Protein AF-A0A3A8K6I7-F1 (afdb_monomer)

InterPro domains:
  IPR011754 Myxococcus xanthus paralogous protein 2268 [PF09544] (1-124)

Solvent-accessible surface area (backbone atoms only — not comparable to full-atom values): 7023 Å² total; per-residue (Å²): 135,77,80,70,68,59,51,79,44,77,52,71,80,65,52,61,35,92,53,45,43,71,55,78,73,39,37,38,39,40,40,88,48,41,38,35,41,40,35,34,42,34,32,30,67,91,35,76,66,47,36,68,25,42,27,38,36,29,35,37,40,97,86,71,43,85,68,43,80,75,47,76,32,66,46,41,53,90,59,85,50,36,48,48,57,31,70,50,58,39,39,36,64,50,70,60,70,91,84,65,66,84,90,46,34,27,32,45,37,38,28,27,64,84,69,83,46,42,40,32,35,70,70,44,80,122

Secondary structure (DSSP, 8-state):
-PPPSEEEEEPPPPEE-TTEEEEEEEEEEEETTEEEEEEEEEE-TTSPPB-EEEEEEEEEPTTSSEEEEEEEEE-EESSS-B-TT-EEEEEEEEE--TTPPTT-EEEEEEEETTSS-EEEEEEEE-

Sequence (126 aa):
MGPEPVSVDRSPLPVETPGLEVVGSALLYSHIRSRVMAFALRNSPDAAPWVPGVGRLTRLGADGKEDLIIQEIPVRMLEARLPPGASGQVVLEWHMPKDLEPQALYVLEVWNQEGNRSVRWKGLSL

Foldseek 3Di:
DDPDQKDKDWFDDKDWDPQKDWDDTWIWIDGDFKIKIKTKMFGALPDAKFAFAWKWKFWADPVQDTDGTPDIWGWDWPDRIAGHGGMTMIMTMDGHDPDDDQLIWIKIWTGGNVRPTIMIGTGDHD

Organism: NCBI:txid2316728

Radius of gyration: 14.74 Å; Cα contacts (8 Å, |Δi|>4): 308; chains: 1; bounding box: 38×30×41 Å

Mean predicted aligned error: 4.77 Å

pLDDT: mean 91.04, std 9.66, range [40.31, 97.94]

Nearest PDB structures (foldseek):
  1pzd-assembly1_A  TM=5.015E-01  e=1.821E-02  Bos taurus
  7ohi-assembly1_A  TM=3.773E-01  e=9.430E-03  Mus musculus
  5yy5-assembly1_L  TM=3.631E-01  e=7.905E-02  Homo sapiens
  7nit-assembly5_E  TM=4.925E-01  e=6.971E-01  Bifidobacterium bifidum
  6fqa-assembly2_C  TM=3.990E-01  e=4.100E+00  Acinetobacter baumannii

Structure (mmCIF, N/CA/C/O backbone):
data_AF-A0A3A8K6I7-F1
#
_entry.id   AF-A0A3A8K6I7-F1
#
loop_
_atom_site.group_PDB
_atom_site.id
_atom_site.type_symbol
_atom_site.label_atom_id
_atom_site.label_alt_id
_atom_site.label_comp_id
_atom_site.label_asym_id
_atom_site.label_entity_id
_atom_site.label_seq_id
_atom_site.pdbx_PDB_ins_code
_atom_site.Cartn_x
_atom_site.Cartn_y
_atom_site.Cartn_z
_atom_site.occupancy
_atom_site.B_iso_or_equiv
_atom_site.auth_seq_id
_atom_site.auth_comp_id
_atom_site.auth_asym_id
_atom_site.auth_atom_id
_atom_site.pdbx_PDB_model_num
ATOM 1 N N . MET A 1 1 ? -26.073 -8.119 19.241 1.00 40.31 1 MET A N 1
ATOM 2 C CA . MET A 1 1 ? -25.177 -8.747 18.253 1.00 40.31 1 MET A CA 1
ATOM 3 C C . MET A 1 1 ? -23.838 -8.047 18.377 1.00 40.31 1 MET A C 1
ATOM 5 O O . MET A 1 1 ? -23.794 -6.848 18.145 1.00 40.31 1 MET A O 1
ATOM 9 N N . GLY A 1 2 ? -22.817 -8.725 18.908 1.00 49.75 2 GLY A N 1
ATOM 10 C CA . GLY A 1 2 ? -21.457 -8.170 18.936 1.00 49.75 2 GLY A CA 1
ATOM 11 C C . GLY A 1 2 ? -20.875 -8.147 17.518 1.00 49.75 2 GLY A C 1
ATOM 12 O O . GLY A 1 2 ? -21.391 -8.882 16.675 1.00 49.75 2 GLY A O 1
ATOM 13 N N . PRO A 1 3 ? -19.863 -7.310 17.231 1.00 53.97 3 PRO A N 1
ATOM 14 C CA . PRO A 1 3 ? -19.221 -7.315 15.921 1.00 53.97 3 PRO A CA 1
ATOM 15 C C . PRO A 1 3 ? -18.693 -8.719 15.617 1.00 53.97 3 PRO A C 1
ATOM 17 O O . PRO A 1 3 ? -18.215 -9.410 16.523 1.00 53.97 3 PRO A O 1
ATOM 20 N N . GLU A 1 4 ? -18.808 -9.153 14.361 1.00 59.81 4 GLU A N 1
ATOM 21 C CA . GLU A 1 4 ? -18.168 -10.391 13.930 1.00 59.81 4 GLU A CA 1
ATOM 22 C C . GLU A 1 4 ? -16.671 -10.302 14.262 1.00 59.81 4 GLU A C 1
ATOM 24 O O . GLU A 1 4 ? -16.051 -9.257 14.043 1.00 59.81 4 GLU A O 1
ATOM 29 N N . PRO A 1 5 ? -16.073 -11.358 14.839 1.00 69.38 5 PRO A N 1
ATOM 30 C CA . PRO A 1 5 ? -14.675 -11.317 15.258 1.00 69.38 5 PRO A CA 1
ATOM 31 C C . PRO A 1 5 ? -13.730 -11.053 14.077 1.00 69.38 5 PRO A C 1
ATOM 33 O O . PRO A 1 5 ? -12.623 -10.562 14.290 1.00 69.38 5 PRO A O 1
ATOM 36 N N . VAL A 1 6 ? -14.188 -11.345 12.855 1.00 78.44 6 VAL A N 1
ATOM 37 C CA . VAL A 1 6 ? -13.485 -11.196 11.584 1.00 78.44 6 VAL A CA 1
ATOM 38 C C . VAL A 1 6 ? -14.393 -10.489 10.575 1.00 78.44 6 VAL A C 1
ATOM 40 O O . VAL A 1 6 ? -15.550 -10.877 10.450 1.00 78.44 6 VAL A O 1
ATOM 43 N N . SER A 1 7 ? -13.863 -9.534 9.808 1.00 83.19 7 SER A N 1
ATOM 44 C CA . SER A 1 7 ? -14.518 -8.988 8.611 1.00 83.19 7 SER A CA 1
ATOM 45 C C . SER A 1 7 ? -13.557 -8.924 7.420 1.00 83.19 7 SER A C 1
ATOM 47 O O . SER A 1 7 ? -12.337 -8.827 7.590 1.00 83.19 7 SER A O 1
ATOM 49 N N . VAL A 1 8 ? -14.110 -9.006 6.205 1.00 84.25 8 VAL A N 1
ATOM 50 C CA . VAL A 1 8 ? -13.378 -8.832 4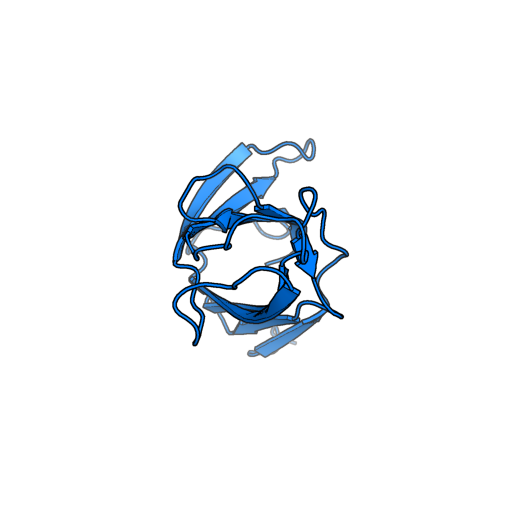.943 1.00 84.25 8 VAL A CA 1
ATOM 51 C C . VAL A 1 8 ? -14.156 -7.882 4.056 1.00 84.25 8 VAL A C 1
ATOM 53 O O . VAL A 1 8 ? -15.262 -8.201 3.627 1.00 84.25 8 VAL A O 1
ATOM 56 N N . ASP A 1 9 ? -13.531 -6.760 3.725 1.00 84.94 9 ASP A N 1
ATOM 57 C CA . ASP A 1 9 ? -14.127 -5.720 2.902 1.00 84.94 9 ASP A CA 1
ATOM 58 C C . ASP A 1 9 ? -13.283 -5.463 1.654 1.00 84.94 9 ASP A C 1
ATOM 60 O O . ASP A 1 9 ? -12.049 -5.542 1.660 1.00 84.94 9 ASP A O 1
ATOM 64 N N . ARG A 1 10 ? -13.961 -5.129 0.552 1.00 79.38 10 ARG A N 1
ATOM 65 C CA . ARG A 1 10 ? -13.283 -4.576 -0.623 1.00 79.38 10 ARG A CA 1
ATOM 66 C C . ARG A 1 10 ? -12.945 -3.125 -0.332 1.00 79.38 10 ARG A C 1
ATOM 68 O O . ARG A 1 10 ? -13.825 -2.343 0.024 1.00 79.38 10 ARG A O 1
ATOM 75 N N . SER A 1 11 ? -11.681 -2.763 -0.501 1.00 80.00 11 SER A N 1
ATOM 76 C CA . SER A 1 11 ? -11.262 -1.376 -0.324 1.00 80.00 11 SER A CA 1
ATOM 77 C C . SER A 1 11 ? -11.834 -0.486 -1.440 1.00 80.00 11 SER A C 1
ATOM 79 O O . SER A 1 11 ? -12.089 -0.977 -2.545 1.00 80.00 11 SER A O 1
ATOM 81 N N . PRO A 1 12 ? -12.018 0.824 -1.184 1.00 83.75 12 PRO A N 1
ATOM 82 C CA . PRO A 1 12 ? -12.346 1.788 -2.231 1.00 83.75 12 PRO A CA 1
ATOM 83 C C . PRO A 1 12 ? -11.287 1.786 -3.343 1.00 83.75 12 PRO A C 1
ATOM 85 O O . PRO A 1 12 ? -10.200 1.225 -3.190 1.00 83.75 12 PRO A O 1
ATOM 88 N N . LEU A 1 13 ? -11.598 2.430 -4.471 1.00 88.62 13 LEU A N 1
ATOM 89 C CA . LEU A 1 13 ? -10.631 2.564 -5.559 1.00 88.62 13 LEU A CA 1
ATOM 90 C C . LEU A 1 13 ? -9.386 3.330 -5.079 1.00 88.62 13 LEU A C 1
ATOM 92 O O . LEU A 1 13 ? -9.528 4.368 -4.421 1.00 88.62 13 LEU A O 1
ATOM 96 N N . PRO A 1 14 ? -8.181 2.828 -5.387 1.00 92.31 14 PRO A N 1
ATOM 97 C CA . PRO A 1 14 ? -6.957 3.539 -5.084 1.00 92.31 14 PRO A CA 1
ATOM 98 C C . PRO A 1 14 ? -6.785 4.759 -5.990 1.00 92.31 14 PRO A C 1
ATOM 100 O O . PRO A 1 14 ? -7.301 4.820 -7.103 1.00 92.31 14 PRO A O 1
ATOM 103 N N . VAL A 1 15 ? -5.997 5.713 -5.511 1.00 93.19 15 VAL A N 1
ATOM 104 C CA . VAL A 1 15 ? -5.367 6.750 -6.324 1.00 93.19 15 VAL A CA 1
ATOM 105 C C . VAL A 1 15 ? -3.906 6.356 -6.491 1.00 93.19 15 VAL A C 1
ATOM 107 O O . VAL A 1 15 ? -3.185 6.231 -5.498 1.00 93.19 15 VAL A O 1
ATOM 110 N N . GLU A 1 16 ? -3.469 6.137 -7.727 1.00 92.50 16 GLU A N 1
ATOM 111 C CA . GLU A 1 16 ? -2.104 5.706 -8.029 1.00 92.50 16 GLU A CA 1
ATOM 112 C C . GLU A 1 16 ? -1.257 6.850 -8.587 1.00 92.50 16 GLU A C 1
ATOM 114 O O . GLU A 1 16 ? -1.725 7.714 -9.332 1.00 92.50 16 GLU A O 1
ATOM 119 N N . THR A 1 17 ? 0.029 6.836 -8.251 1.00 92.06 17 THR A N 1
ATOM 120 C CA . THR A 1 17 ? 1.022 7.641 -8.972 1.00 92.06 17 THR A CA 1
ATOM 121 C C . THR A 1 17 ? 1.285 7.072 -10.375 1.00 92.06 17 THR A C 1
ATOM 123 O O . THR A 1 17 ? 1.175 5.858 -10.577 1.00 92.06 17 THR A O 1
ATOM 126 N N . PRO A 1 18 ? 1.679 7.911 -11.356 1.00 91.81 18 PRO A N 1
ATOM 127 C CA . PRO A 1 18 ? 1.969 7.448 -12.709 1.00 91.81 18 PRO A CA 1
ATOM 128 C C . PRO A 1 18 ? 2.946 6.266 -12.757 1.00 91.81 18 PRO A C 1
ATOM 130 O O . PRO A 1 18 ? 3.978 6.237 -12.081 1.00 91.81 18 PRO A O 1
ATOM 133 N N . GLY A 1 19 ? 2.616 5.284 -13.594 1.00 92.31 19 GLY A N 1
ATOM 134 C CA . GLY A 1 19 ? 3.417 4.078 -13.784 1.00 92.31 19 GLY A CA 1
ATOM 135 C C . GLY A 1 19 ? 3.216 2.998 -12.718 1.00 92.31 19 GLY A C 1
ATOM 136 O O . GLY A 1 19 ? 3.923 1.993 -12.763 1.00 92.31 19 GLY A O 1
ATOM 137 N N . LEU A 1 20 ? 2.302 3.184 -11.763 1.00 95.88 20 LEU A N 1
ATOM 138 C CA . LEU A 1 20 ? 1.811 2.134 -10.871 1.00 95.88 20 LEU A CA 1
ATOM 139 C C . LEU A 1 20 ? 0.330 1.890 -11.101 1.00 95.88 20 LEU A C 1
ATOM 141 O O . LEU A 1 20 ? -0.409 2.802 -11.450 1.00 95.88 20 LEU A O 1
ATOM 145 N N . GLU A 1 21 ? -0.086 0.656 -10.863 1.00 96.25 21 GLU A N 1
ATOM 146 C CA . GLU A 1 21 ? -1.479 0.259 -10.994 1.00 96.25 21 GLU A CA 1
ATOM 147 C C . GLU A 1 21 ? -1.798 -0.868 -10.027 1.00 96.25 21 GLU A C 1
ATOM 149 O O . GLU A 1 21 ? -1.077 -1.869 -9.958 1.00 96.25 21 GLU A O 1
ATOM 154 N N . VAL A 1 22 ? -2.902 -0.731 -9.306 1.00 95.88 22 VAL A N 1
ATOM 155 C CA . VAL A 1 22 ? -3.464 -1.831 -8.532 1.00 95.88 22 VAL A CA 1
ATOM 156 C C . VAL A 1 22 ? -4.273 -2.719 -9.460 1.00 95.88 22 VAL A C 1
ATOM 158 O O . VAL A 1 22 ? -5.270 -2.309 -10.049 1.00 95.88 22 VAL A O 1
ATOM 161 N N . VAL A 1 23 ? -3.855 -3.975 -9.573 1.00 93.56 23 VAL A N 1
ATOM 162 C CA . VAL A 1 23 ? -4.534 -4.947 -10.426 1.00 93.56 23 VAL A CA 1
ATOM 163 C C . VAL A 1 23 ? -5.682 -5.580 -9.643 1.00 93.56 23 VAL A C 1
ATOM 165 O O . VAL A 1 23 ? -5.473 -6.307 -8.672 1.0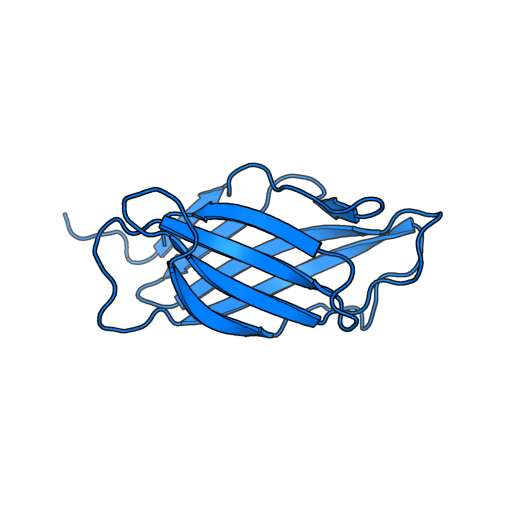0 93.56 23 VAL A O 1
ATOM 168 N N . GLY A 1 24 ? -6.912 -5.331 -10.090 1.00 88.75 24 GLY A N 1
ATOM 169 C CA . GLY A 1 24 ? -8.116 -5.853 -9.444 1.00 88.75 24 GLY A CA 1
ATOM 170 C C . GLY A 1 24 ? -8.509 -5.066 -8.191 1.00 88.75 24 GLY A C 1
ATOM 171 O O . GLY A 1 24 ? -8.362 -3.850 -8.135 1.00 88.75 24 GLY A O 1
ATOM 172 N N . SER A 1 25 ? -9.079 -5.750 -7.196 1.00 87.81 25 SER A N 1
ATOM 173 C CA . SER A 1 25 ? -9.516 -5.122 -5.943 1.00 87.81 25 SER A CA 1
ATOM 174 C C . SER A 1 25 ? -8.523 -5.388 -4.822 1.00 87.81 25 SER A C 1
ATOM 176 O O . SER A 1 25 ? -8.073 -6.519 -4.646 1.00 87.81 25 SER A O 1
ATOM 178 N N . ALA A 1 26 ? -8.250 -4.362 -4.020 1.00 93.25 26 ALA A N 1
ATOM 179 C CA . ALA A 1 26 ? -7.578 -4.543 -2.746 1.00 93.25 26 ALA A CA 1
ATOM 180 C C . ALA A 1 26 ? -8.556 -5.106 -1.703 1.00 93.25 26 ALA A C 1
ATOM 182 O O . ALA A 1 26 ? -9.743 -4.757 -1.683 1.00 93.25 26 ALA A O 1
ATOM 183 N N . LEU A 1 27 ? -8.046 -5.993 -0.856 1.00 94.38 27 LEU A N 1
ATOM 184 C CA . LEU A 1 27 ? -8.786 -6.623 0.227 1.00 94.38 27 LEU A CA 1
ATOM 185 C C . LEU A 1 27 ? -8.289 -6.080 1.559 1.00 94.38 27 LEU A C 1
ATOM 187 O O . LEU A 1 27 ? -7.084 -6.064 1.816 1.00 94.38 27 LEU A O 1
ATOM 191 N N . LEU A 1 28 ? -9.231 -5.682 2.408 1.00 93.88 28 LEU A N 1
ATOM 192 C CA . LEU A 1 28 ? -8.983 -5.309 3.787 1.00 93.88 28 LEU A CA 1
ATOM 193 C C . LEU A 1 28 ? -9.589 -6.376 4.697 1.00 93.88 28 LEU A C 1
ATOM 195 O O . LEU A 1 28 ? -10.800 -6.578 4.718 1.00 93.88 28 LEU A O 1
ATOM 199 N N . TYR A 1 29 ? -8.732 -7.049 5.451 1.00 92.75 29 TYR A N 1
ATOM 200 C CA . TYR A 1 29 ? -9.110 -7.999 6.484 1.00 92.75 29 TYR A CA 1
ATOM 201 C C . TYR A 1 29 ? -8.978 -7.347 7.858 1.00 92.75 29 TYR A C 1
ATOM 203 O O . TYR A 1 29 ? -7.960 -6.717 8.161 1.00 92.75 29 TYR A O 1
ATOM 211 N N . SER A 1 30 ? -9.975 -7.560 8.711 1.00 90.62 30 SER A N 1
ATOM 212 C CA . SER A 1 30 ? -10.016 -7.036 10.072 1.00 90.62 30 SER A CA 1
ATOM 213 C C . SER A 1 30 ? -10.293 -8.159 11.061 1.00 90.62 30 SER A C 1
ATOM 215 O O . SER A 1 30 ? -11.263 -8.890 10.910 1.00 90.62 30 SER A O 1
ATOM 217 N N . HIS A 1 31 ? -9.471 -8.280 12.105 1.00 87.50 31 HIS A N 1
ATOM 218 C CA . HIS A 1 31 ? -9.719 -9.196 13.220 1.00 87.50 31 HIS A CA 1
ATOM 219 C C . HIS A 1 31 ? -9.326 -8.544 14.539 1.00 87.50 31 HIS A C 1
ATOM 221 O O . HIS A 1 31 ? -8.147 -8.278 14.783 1.00 87.50 31 HIS A O 1
ATOM 227 N N . ILE A 1 32 ? -10.310 -8.278 15.403 1.00 86.38 32 ILE A N 1
ATOM 228 C CA . ILE A 1 32 ? -10.126 -7.538 16.661 1.00 86.38 32 ILE A CA 1
ATOM 229 C C . ILE A 1 32 ? -9.428 -6.189 16.371 1.00 86.38 32 ILE A C 1
ATOM 231 O O . ILE A 1 32 ? -10.056 -5.259 15.864 1.00 86.38 32 ILE A O 1
ATOM 235 N N . ARG A 1 33 ? -8.114 -6.088 16.607 1.00 88.31 33 ARG A N 1
ATOM 236 C CA . ARG A 1 33 ? -7.281 -4.904 16.327 1.00 88.31 33 ARG A CA 1
ATOM 237 C C . ARG A 1 33 ? -6.300 -5.097 15.178 1.00 88.31 33 ARG A C 1
ATOM 239 O O . ARG A 1 33 ? -5.701 -4.121 14.743 1.00 88.31 33 ARG A O 1
ATOM 246 N N . SER A 1 34 ? -6.123 -6.316 14.693 1.00 91.44 34 SER A N 1
ATOM 247 C CA . SER A 1 34 ? -5.250 -6.598 13.562 1.00 91.44 34 SER A CA 1
ATOM 248 C C . SER A 1 34 ? -5.966 -6.217 12.274 1.00 91.44 34 SER A C 1
ATOM 250 O O . SER A 1 34 ? -7.157 -6.497 12.096 1.00 91.44 34 SER A O 1
ATOM 252 N N . ARG A 1 35 ? -5.247 -5.544 11.389 1.00 94.31 35 ARG A N 1
ATOM 253 C CA . ARG A 1 35 ? -5.704 -5.186 10.054 1.00 94.31 35 ARG A CA 1
ATOM 254 C C . ARG A 1 35 ? -4.666 -5.672 9.061 1.00 94.31 35 ARG A C 1
ATOM 256 O O . ARG A 1 35 ? -3.466 -5.550 9.309 1.00 94.31 35 ARG A O 1
ATOM 263 N N . VAL A 1 36 ? -5.140 -6.225 7.956 1.00 96.06 36 VAL A N 1
ATOM 264 C CA . VAL A 1 36 ? -4.295 -6.654 6.848 1.00 96.06 36 VAL A CA 1
ATOM 265 C C . VAL A 1 36 ? -4.862 -6.077 5.568 1.00 96.06 36 VAL A C 1
ATOM 267 O O . VAL A 1 36 ? -6.037 -6.270 5.274 1.00 96.06 36 VAL A O 1
ATOM 270 N N . MET A 1 37 ? -4.024 -5.395 4.798 1.00 96.31 37 MET A N 1
ATOM 271 C CA . MET A 1 37 ? -4.354 -4.956 3.451 1.00 96.31 37 MET A CA 1
ATOM 272 C C . MET A 1 37 ? -3.525 -5.741 2.448 1.00 96.31 37 MET A C 1
ATOM 274 O O . MET A 1 37 ? -2.297 -5.744 2.536 1.00 96.31 37 MET A O 1
ATOM 278 N N . ALA A 1 38 ? -4.198 -6.396 1.507 1.00 96.88 38 ALA A N 1
ATOM 279 C CA . ALA A 1 38 ? -3.574 -7.195 0.463 1.00 96.88 38 ALA A CA 1
ATOM 280 C C . ALA A 1 38 ? -4.053 -6.749 -0.922 1.00 96.88 38 ALA A C 1
ATOM 282 O O . ALA A 1 38 ? -5.252 -6.562 -1.140 1.00 96.88 38 ALA A O 1
ATOM 283 N N . PHE A 1 39 ? -3.124 -6.574 -1.859 1.00 97.12 39 PHE A N 1
ATOM 28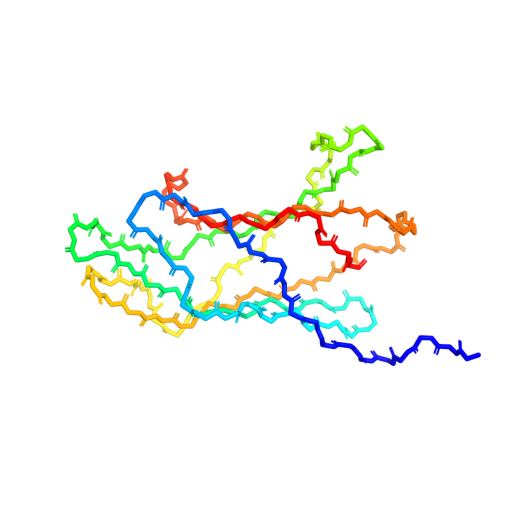4 C CA . PHE A 1 39 ? -3.435 -6.185 -3.234 1.00 97.12 39 PHE A CA 1
ATOM 285 C C . PHE A 1 39 ? -2.328 -6.589 -4.209 1.00 97.12 39 PHE A C 1
ATOM 287 O O . PHE A 1 39 ? -1.163 -6.715 -3.836 1.00 97.12 39 PHE A O 1
ATOM 294 N N . ALA A 1 40 ? -2.688 -6.751 -5.481 1.00 96.94 40 ALA A N 1
ATOM 295 C CA . ALA A 1 40 ? -1.723 -6.928 -6.556 1.00 96.94 40 ALA A CA 1
ATOM 296 C C . ALA A 1 40 ? -1.291 -5.560 -7.095 1.00 96.94 40 ALA A C 1
ATOM 298 O O . ALA A 1 40 ? -2.137 -4.725 -7.407 1.00 96.94 40 ALA A O 1
ATOM 299 N N . LEU A 1 41 ? 0.012 -5.341 -7.242 1.00 97.56 41 LEU A N 1
ATOM 300 C CA . LEU A 1 41 ? 0.579 -4.116 -7.801 1.00 97.56 41 LEU A CA 1
ATOM 301 C C . LEU A 1 41 ? 1.301 -4.438 -9.108 1.00 97.56 41 LEU A C 1
ATOM 303 O O . LEU A 1 41 ? 2.110 -5.364 -9.146 1.00 97.56 41 LEU A O 1
ATOM 307 N N . ARG A 1 42 ? 1.036 -3.667 -10.165 1.00 97.50 42 ARG A N 1
ATOM 308 C CA . ARG A 1 42 ? 1.751 -3.702 -11.444 1.00 97.50 42 ARG A CA 1
ATOM 309 C C . ARG A 1 42 ? 2.632 -2.469 -11.584 1.00 97.50 42 ARG A C 1
ATOM 311 O O . ARG A 1 42 ? 2.176 -1.341 -11.412 1.00 97.50 42 ARG A O 1
ATOM 318 N N . ASN A 1 43 ? 3.894 -2.700 -11.931 1.00 97.88 43 ASN A N 1
ATOM 319 C CA . ASN A 1 43 ? 4.826 -1.653 -12.321 1.00 97.88 43 ASN A CA 1
ATOM 320 C C . ASN A 1 43 ? 4.798 -1.496 -13.846 1.00 97.88 43 ASN A C 1
ATOM 322 O O . ASN A 1 43 ? 4.883 -2.487 -14.570 1.00 97.88 43 ASN A O 1
ATOM 326 N N . SER A 1 44 ? 4.682 -0.266 -14.344 1.00 97.00 44 SER A N 1
ATOM 327 C CA . SER A 1 44 ? 4.669 0.002 -15.785 1.00 97.00 44 SER A CA 1
ATOM 328 C C . SER A 1 44 ? 5.961 -0.486 -16.470 1.00 97.00 44 SER A C 1
ATOM 330 O O . SER A 1 44 ? 7.031 -0.410 -15.858 1.00 97.00 44 SER A O 1
ATOM 332 N N . PRO A 1 45 ? 5.901 -0.967 -17.729 1.00 96.75 45 PRO A N 1
ATOM 333 C CA . PRO A 1 45 ? 7.084 -1.326 -18.520 1.00 96.75 45 PRO A CA 1
ATOM 334 C C . PRO A 1 45 ? 8.088 -0.182 -18.709 1.00 96.75 45 PRO A C 1
ATOM 336 O O . PRO A 1 45 ? 9.283 -0.440 -18.818 1.00 96.75 45 PRO A O 1
ATOM 339 N N . ASP A 1 46 ? 7.611 1.064 -18.704 1.00 95.88 46 ASP A N 1
ATOM 340 C CA . ASP A 1 46 ? 8.436 2.257 -18.941 1.00 95.88 46 ASP A CA 1
ATOM 341 C C . ASP A 1 46 ? 8.929 2.916 -17.639 1.00 95.88 46 ASP A C 1
ATOM 343 O O . ASP A 1 46 ? 9.602 3.947 -17.665 1.00 95.88 46 ASP A O 1
ATOM 347 N N . ALA A 1 47 ? 8.575 2.354 -16.478 1.00 94.56 47 ALA A N 1
ATOM 348 C CA . ALA A 1 47 ? 8.931 2.901 -15.174 1.00 94.56 47 ALA A CA 1
ATOM 349 C C . ALA A 1 47 ? 10.173 2.222 -14.581 1.00 94.56 47 ALA A C 1
ATOM 351 O O . ALA A 1 47 ? 10.459 1.057 -14.844 1.00 94.56 47 ALA A O 1
ATOM 352 N N . ALA A 1 48 ? 10.888 2.932 -13.705 1.00 95.88 48 ALA A N 1
ATOM 353 C CA . ALA A 1 48 ? 11.969 2.345 -12.915 1.00 95.88 48 ALA A CA 1
ATOM 354 C C . ALA A 1 48 ? 11.460 1.191 -12.017 1.00 95.88 48 ALA A C 1
ATOM 356 O O . ALA A 1 48 ? 10.262 1.137 -11.698 1.00 95.88 48 ALA A O 1
ATOM 357 N N . PRO A 1 49 ? 12.342 0.271 -11.571 1.00 97.19 49 PRO A N 1
ATOM 358 C CA . PRO A 1 49 ? 11.965 -0.768 -10.621 1.00 97.19 49 PRO A CA 1
ATOM 359 C C . PRO A 1 49 ? 11.316 -0.180 -9.365 1.00 97.19 49 PRO A C 1
ATOM 361 O O . PRO A 1 49 ? 11.805 0.796 -8.803 1.00 97.19 49 PRO A O 1
ATOM 364 N N . TRP A 1 50 ? 10.224 -0.786 -8.910 1.00 97.81 50 TRP A N 1
ATOM 365 C CA . TRP A 1 50 ? 9.557 -0.382 -7.677 1.00 97.81 50 TRP A CA 1
ATOM 366 C C . TRP A 1 50 ? 10.047 -1.257 -6.524 1.00 97.81 50 TRP A C 1
ATOM 368 O O . TRP A 1 50 ? 9.946 -2.481 -6.589 1.00 97.81 50 TRP A O 1
ATOM 378 N N . VAL A 1 51 ? 10.605 -0.647 -5.480 1.00 97.88 51 VAL A N 1
ATOM 379 C CA . VAL A 1 51 ? 11.127 -1.358 -4.302 1.00 97.88 51 VAL A CA 1
ATOM 380 C C . VAL A 1 51 ? 10.200 -1.089 -3.112 1.00 97.88 51 VAL A C 1
ATOM 382 O O . VAL A 1 51 ? 9.905 0.086 -2.879 1.00 97.88 51 VAL A O 1
ATOM 385 N N . PRO A 1 52 ? 9.745 -2.116 -2.364 1.00 97.62 52 PRO A N 1
ATOM 386 C CA . PRO A 1 52 ? 8.864 -1.931 -1.214 1.00 97.62 52 PRO A CA 1
ATOM 387 C C . PRO A 1 52 ? 9.457 -0.965 -0.188 1.00 97.62 52 PRO A C 1
ATOM 389 O O . PRO A 1 52 ? 10.587 -1.147 0.260 1.00 97.62 52 PRO A O 1
ATOM 392 N N . GLY A 1 53 ? 8.695 0.067 0.171 1.00 97.31 53 GLY A N 1
ATOM 393 C CA . GLY A 1 53 ? 9.035 0.997 1.242 1.00 97.31 53 GLY A CA 1
ATOM 394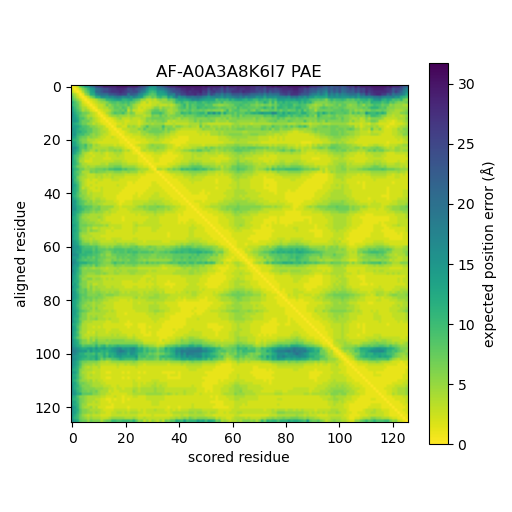 C C . GLY A 1 53 ? 8.142 0.784 2.459 1.00 97.31 53 GLY A C 1
ATOM 395 O O . GLY A 1 53 ? 8.126 -0.286 3.073 1.00 97.31 53 GLY A O 1
ATOM 396 N N . VAL A 1 54 ? 7.377 1.819 2.796 1.00 97.81 54 VAL A N 1
ATOM 397 C CA . VAL A 1 54 ? 6.465 1.838 3.944 1.00 97.81 54 VAL A CA 1
ATOM 398 C C . VAL A 1 54 ? 5.054 2.232 3.516 1.00 97.81 54 VAL A C 1
ATOM 400 O O . VAL A 1 54 ? 4.856 3.046 2.615 1.00 97.81 54 VAL A O 1
ATOM 403 N N . GLY A 1 55 ? 4.060 1.653 4.177 1.00 97.88 55 GLY A N 1
ATOM 404 C CA . GLY A 1 55 ? 2.708 2.181 4.226 1.00 97.88 55 GLY A CA 1
ATOM 405 C C . GLY A 1 55 ? 2.584 3.183 5.360 1.00 97.88 55 GLY A C 1
ATOM 406 O O . GLY A 1 55 ? 3.045 2.921 6.465 1.00 97.88 55 GLY A O 1
ATOM 407 N N . ARG A 1 56 ? 1.937 4.314 5.122 1.00 97.62 56 ARG A N 1
ATOM 408 C CA . ARG A 1 56 ? 1.609 5.294 6.153 1.00 97.62 56 ARG A CA 1
ATOM 409 C C . ARG A 1 56 ? 0.109 5.294 6.375 1.00 97.62 56 ARG A C 1
ATOM 411 O O . ARG A 1 56 ? -0.656 5.480 5.429 1.00 97.62 56 ARG A O 1
ATOM 418 N N . LEU A 1 57 ? -0.296 5.071 7.623 1.00 96.69 57 LEU A N 1
ATOM 419 C CA . LEU A 1 57 ? -1.688 5.174 8.038 1.00 96.69 57 LEU A CA 1
ATOM 420 C C . LEU A 1 57 ? -1.912 6.529 8.704 1.00 96.69 57 LEU A C 1
ATOM 422 O O . LEU A 1 57 ? -1.339 6.808 9.758 1.00 96.69 57 LEU A O 1
ATOM 426 N N . THR A 1 58 ? -2.787 7.333 8.116 1.00 95.31 58 THR A N 1
ATOM 427 C CA . THR A 1 58 ? -3.146 8.660 8.616 1.00 95.31 58 THR A CA 1
ATOM 428 C C . THR A 1 58 ? -4.631 8.695 8.939 1.00 95.31 58 THR A C 1
ATOM 430 O O . THR A 1 58 ? -5.460 8.268 8.136 1.00 95.31 58 THR A O 1
ATOM 433 N N . ARG A 1 59 ? -4.993 9.208 10.112 1.00 93.38 59 ARG A N 1
ATOM 434 C CA . ARG A 1 59 ? -6.383 9.481 10.475 1.00 93.38 59 ARG A CA 1
ATOM 435 C C . ARG A 1 59 ? -6.843 10.776 9.815 1.00 93.38 59 ARG A C 1
ATOM 437 O O . ARG A 1 59 ? -6.110 11.767 9.795 1.00 93.38 59 ARG A O 1
ATOM 444 N N . LEU A 1 60 ? -8.066 10.764 9.299 1.00 91.69 60 LEU A N 1
ATOM 445 C CA . LEU A 1 60 ? -8.748 11.958 8.824 1.00 91.69 60 LEU A CA 1
ATOM 446 C C . LEU A 1 60 ? -9.473 12.649 9.984 1.00 91.69 60 LEU A C 1
ATOM 448 O O . LEU A 1 60 ? -10.152 11.990 10.770 1.00 91.69 60 LEU A O 1
ATOM 452 N N . GLY A 1 61 ? -9.346 13.971 10.066 1.00 87.19 61 GLY A N 1
ATOM 453 C CA . GLY A 1 61 ? -10.149 14.806 10.952 1.00 87.19 61 GLY A CA 1
ATOM 454 C C . GLY A 1 61 ? -11.600 14.917 10.474 1.00 87.19 61 GLY A C 1
ATOM 455 O O . GLY A 1 61 ? -11.952 14.491 9.370 1.00 87.19 61 GLY A O 1
ATOM 456 N N . ALA A 1 62 ? -12.453 15.538 11.291 1.00 83.94 62 ALA A N 1
ATOM 457 C CA . ALA A 1 62 ? -13.876 15.722 10.981 1.00 83.94 62 ALA A CA 1
ATOM 458 C C . ALA A 1 62 ? -14.133 16.554 9.706 1.00 83.94 62 ALA A C 1
ATOM 460 O O . ALA A 1 62 ? -15.189 16.434 9.091 1.00 83.94 62 ALA A O 1
ATOM 461 N N . ASP A 1 63 ? -13.165 17.373 9.281 1.00 85.00 63 ASP A N 1
ATOM 462 C CA . ASP A 1 63 ? -13.205 18.140 8.030 1.00 85.00 63 ASP A CA 1
ATOM 463 C C . ASP A 1 63 ? -12.720 17.336 6.803 1.00 85.00 63 ASP A C 1
ATOM 465 O O . ASP A 1 63 ? -12.637 17.867 5.693 1.00 85.00 63 ASP A O 1
ATOM 469 N N . GLY A 1 64 ? -12.387 16.052 6.986 1.00 82.88 64 GLY A N 1
ATOM 470 C CA . GLY A 1 64 ? -11.913 15.149 5.938 1.00 82.88 64 GLY A CA 1
ATOM 471 C C . GLY A 1 64 ? -10.466 15.391 5.493 1.00 82.88 64 GLY A C 1
ATOM 472 O O . GLY A 1 64 ? -10.035 14.795 4.488 1.00 82.88 64 GLY A O 1
ATOM 473 N N . LYS A 1 65 ? -9.722 16.252 6.201 1.00 88.12 65 LYS A N 1
ATOM 474 C CA . LYS A 1 65 ? -8.284 16.464 6.004 1.00 88.12 65 LYS A CA 1
ATOM 475 C C . LYS A 1 65 ? -7.471 15.495 6.848 1.00 88.12 65 LYS A C 1
ATOM 477 O O . LYS A 1 65 ? -7.955 14.942 7.827 1.00 88.12 65 LYS A O 1
ATOM 482 N N . GLU A 1 66 ? -6.235 15.266 6.429 1.00 89.00 66 GLU A N 1
ATOM 483 C CA . GLU A 1 66 ? -5.276 14.498 7.217 1.00 89.00 66 GLU A CA 1
ATOM 484 C C . GLU A 1 66 ? -4.952 15.249 8.507 1.00 89.00 66 GLU A C 1
ATOM 486 O O . GLU A 1 66 ? -4.584 16.421 8.463 1.00 89.00 66 GLU A O 1
ATOM 491 N N . ASP A 1 67 ? -5.126 14.566 9.635 1.00 88.56 67 ASP A N 1
ATOM 492 C CA . ASP A 1 67 ? -4.973 15.141 10.971 1.00 88.56 67 ASP A CA 1
ATOM 493 C C . ASP A 1 67 ? -3.743 14.555 11.671 1.00 88.56 67 ASP A C 1
ATOM 495 O O . ASP A 1 67 ? -2.812 15.272 12.032 1.00 88.56 67 ASP A O 1
ATOM 499 N N . LEU A 1 68 ? -3.696 13.223 11.792 1.00 89.50 68 LEU A N 1
ATOM 500 C CA . LEU A 1 68 ? -2.681 12.541 12.589 1.00 89.50 68 LEU A CA 1
ATOM 501 C C . LEU A 1 68 ? -2.134 11.300 11.885 1.00 89.50 68 LEU A C 1
ATOM 503 O O . LEU A 1 68 ? -2.889 10.389 11.542 1.00 89.50 68 LEU A O 1
ATOM 507 N N . ILE A 1 69 ? -0.808 11.226 11.737 1.00 93.69 69 ILE A N 1
ATOM 508 C CA . ILE A 1 69 ? -0.127 9.985 11.350 1.00 93.69 69 ILE A CA 1
ATOM 509 C C . ILE A 1 69 ? -0.209 9.021 12.532 1.00 93.69 69 ILE A C 1
ATOM 511 O O . ILE A 1 69 ? 0.313 9.297 13.609 1.00 93.69 69 ILE A O 1
ATOM 515 N N . ILE A 1 70 ? -0.869 7.887 12.320 1.00 93.56 70 ILE A N 1
ATOM 516 C CA . ILE A 1 70 ? -1.067 6.864 13.346 1.00 93.56 70 ILE A CA 1
ATOM 517 C C . ILE A 1 70 ? 0.150 5.951 13.430 1.00 93.56 70 ILE A C 1
ATOM 519 O O . ILE A 1 70 ? 0.577 5.590 14.523 1.00 93.56 70 ILE A O 1
ATOM 523 N N . GLN A 1 71 ? 0.692 5.557 12.277 1.00 94.94 71 GLN A N 1
ATOM 524 C CA . GLN A 1 71 ? 1.791 4.597 12.200 1.00 94.94 71 GLN A CA 1
ATOM 525 C C . GLN A 1 71 ? 2.384 4.514 10.791 1.00 94.94 71 GLN A C 1
ATOM 527 O O . GLN A 1 71 ? 1.717 4.802 9.790 1.00 94.94 71 GLN A O 1
ATOM 532 N N . GLU A 1 72 ? 3.613 4.012 10.733 1.00 96.81 72 GLU A N 1
ATOM 533 C CA . GLU A 1 72 ? 4.238 3.496 9.519 1.00 96.81 72 GLU A CA 1
ATOM 534 C C . GLU A 1 72 ? 4.292 1.965 9.584 1.00 96.81 72 GLU A C 1
ATOM 536 O O . GLU A 1 72 ? 4.537 1.371 10.634 1.00 96.81 72 GLU A O 1
ATOM 541 N N . ILE A 1 73 ? 4.012 1.326 8.456 1.00 97.56 73 ILE A N 1
ATOM 542 C CA . ILE A 1 73 ? 3.761 -0.105 8.327 1.00 97.56 73 ILE A CA 1
ATOM 543 C C . ILE A 1 73 ? 4.734 -0.642 7.278 1.00 97.56 73 ILE A C 1
ATOM 545 O O . ILE A 1 73 ? 4.722 -0.159 6.145 1.00 97.56 73 ILE A O 1
ATOM 549 N N . PRO A 1 74 ? 5.572 -1.639 7.593 1.00 96.44 74 PRO A N 1
ATOM 550 C CA . PRO A 1 74 ? 6.444 -2.244 6.597 1.00 96.44 74 PRO A CA 1
ATOM 551 C C . PRO A 1 74 ? 5.635 -2.843 5.446 1.00 96.44 74 PRO A C 1
ATOM 553 O O . PRO A 1 74 ? 4.701 -3.615 5.675 1.00 96.44 74 PRO A O 1
ATOM 556 N N . VAL A 1 75 ? 6.020 -2.523 4.212 1.00 97.81 75 VAL A N 1
ATOM 557 C CA . VAL A 1 75 ? 5.431 -3.161 3.035 1.00 97.81 75 VAL A CA 1
ATOM 558 C C . VAL A 1 75 ? 6.090 -4.515 2.829 1.00 97.81 75 VAL A C 1
ATOM 560 O O . VAL A 1 75 ? 7.311 -4.607 2.708 1.00 97.81 75 VAL A O 1
ATOM 563 N N . ARG A 1 76 ? 5.286 -5.577 2.781 1.00 97.19 76 ARG A N 1
ATOM 564 C CA . ARG A 1 76 ? 5.773 -6.936 2.546 1.00 97.19 76 ARG A CA 1
ATOM 565 C C . ARG A 1 76 ? 5.405 -7.392 1.146 1.00 97.19 76 ARG A C 1
ATOM 567 O O . ARG A 1 76 ? 4.279 -7.207 0.693 1.00 97.19 76 ARG A O 1
ATOM 574 N N . MET A 1 77 ? 6.372 -8.021 0.496 1.00 96.69 77 MET A N 1
ATOM 575 C CA . MET A 1 77 ? 6.242 -8.680 -0.796 1.00 96.69 77 MET A CA 1
ATOM 576 C C . MET A 1 77 ? 7.086 -9.951 -0.781 1.00 96.69 77 MET A C 1
ATOM 578 O O . MET A 1 77 ? 8.049 -10.043 -0.015 1.00 96.69 77 MET A O 1
ATOM 582 N N . LEU A 1 78 ? 6.730 -10.923 -1.621 1.00 92.75 78 LEU A N 1
ATOM 583 C CA . LEU A 1 78 ? 7.587 -12.086 -1.848 1.00 92.75 78 LEU A CA 1
ATOM 584 C C . LEU A 1 78 ? 8.828 -11.680 -2.652 1.00 92.75 78 LEU A C 1
ATOM 586 O O . LEU A 1 78 ? 9.944 -12.104 -2.358 1.00 92.75 78 LEU A O 1
ATOM 590 N N . GLU A 1 79 ? 8.631 -10.832 -3.658 1.00 93.12 79 GLU A N 1
ATOM 591 C CA . GLU A 1 79 ? 9.690 -10.270 -4.478 1.00 93.12 79 GLU A CA 1
ATOM 592 C C . GLU A 1 79 ? 10.375 -9.102 -3.757 1.00 93.12 79 GLU A C 1
ATOM 594 O O . GLU A 1 79 ? 9.725 -8.225 -3.193 1.00 93.12 79 GLU A O 1
ATOM 599 N N . ALA A 1 80 ? 11.706 -9.026 -3.840 1.00 94.81 80 ALA A N 1
ATOM 600 C CA . ALA A 1 80 ? 12.461 -7.910 -3.260 1.00 94.81 80 ALA A CA 1
ATOM 601 C C . ALA A 1 80 ? 12.189 -6.560 -3.958 1.00 94.81 80 ALA A C 1
ATOM 603 O O . ALA A 1 80 ? 12.467 -5.501 -3.402 1.00 94.81 80 ALA A O 1
ATOM 604 N N . ARG A 1 81 ? 11.704 -6.598 -5.203 1.00 96.94 81 ARG A N 1
ATOM 605 C CA . ARG A 1 81 ? 11.321 -5.444 -6.025 1.00 96.94 81 ARG A CA 1
ATOM 606 C C . ARG A 1 81 ? 10.451 -5.904 -7.189 1.00 96.94 81 ARG A C 1
ATOM 608 O O . ARG A 1 81 ? 10.561 -7.053 -7.609 1.00 96.94 81 ARG A O 1
ATOM 615 N N . LEU A 1 82 ? 9.689 -4.985 -7.770 1.00 97.88 82 LEU A N 1
ATOM 616 C CA . LEU A 1 82 ? 8.977 -5.168 -9.031 1.00 97.88 82 LEU A CA 1
ATOM 617 C C . LEU A 1 82 ? 9.776 -4.554 -10.187 1.00 97.88 82 LEU A C 1
ATOM 619 O O . LEU A 1 82 ? 9.864 -3.324 -10.283 1.00 97.88 82 LEU A O 1
ATOM 623 N N . PRO A 1 83 ? 10.358 -5.369 -11.083 1.00 97.88 83 PRO A N 1
ATOM 624 C CA . PRO A 1 83 ? 10.929 -4.879 -12.333 1.00 97.88 83 PRO A CA 1
ATOM 625 C C . PRO A 1 83 ? 9.895 -4.139 -13.201 1.00 97.88 83 PRO A C 1
ATOM 627 O O . PRO A 1 83 ? 8.690 -4.259 -12.960 1.00 97.88 83 PRO A O 1
ATOM 630 N N . PRO A 1 84 ? 10.340 -3.388 -14.221 1.00 97.88 84 PRO A N 1
ATOM 631 C CA . PRO A 1 84 ? 9.431 -2.794 -15.195 1.00 97.88 84 PRO A CA 1
ATOM 632 C C . PRO A 1 84 ? 8.546 -3.869 -15.847 1.00 97.88 84 PRO A C 1
ATOM 634 O O . PRO A 1 84 ? 9.033 -4.932 -16.234 1.00 97.88 84 PRO A O 1
ATOM 637 N N . GLY A 1 85 ? 7.239 -3.617 -15.922 1.00 97.06 85 GLY A N 1
ATOM 638 C CA . GLY A 1 85 ? 6.239 -4.525 -16.500 1.00 97.06 85 GLY A CA 1
ATOM 639 C C . GLY A 1 85 ? 5.812 -5.694 -15.604 1.00 97.06 85 GLY A C 1
ATOM 640 O O . GLY A 1 85 ? 4.895 -6.431 -15.968 1.00 97.06 85 GLY A O 1
ATOM 641 N N . ALA A 1 86 ? 6.445 -5.881 -14.444 1.00 97.62 86 ALA A N 1
ATOM 642 C CA . ALA A 1 86 ? 6.123 -6.973 -13.533 1.00 97.62 86 ALA A CA 1
ATOM 643 C C . ALA A 1 86 ? 4.923 -6.648 -12.632 1.00 97.62 86 ALA A C 1
ATOM 645 O O . ALA A 1 86 ? 4.586 -5.487 -12.380 1.00 97.62 86 ALA A O 1
ATOM 646 N N . SER A 1 87 ? 4.311 -7.699 -12.089 1.00 97.19 87 SER A N 1
ATOM 647 C CA . SER A 1 87 ? 3.298 -7.601 -11.040 1.00 97.19 87 SER A CA 1
ATOM 648 C C . SER A 1 87 ? 3.672 -8.476 -9.850 1.00 97.19 87 SER A C 1
ATOM 650 O O . SER A 1 87 ? 4.325 -9.501 -10.028 1.00 97.19 87 SER A O 1
ATOM 652 N N . GLY A 1 88 ? 3.238 -8.092 -8.652 1.00 96.62 88 GLY A N 1
ATOM 653 C CA . GLY A 1 88 ? 3.446 -8.880 -7.436 1.00 96.62 88 GLY A CA 1
ATOM 654 C C . GLY A 1 88 ? 2.424 -8.560 -6.355 1.00 96.62 88 GLY A C 1
ATOM 655 O O . GLY A 1 88 ? 1.688 -7.574 -6.446 1.00 96.62 88 GLY A O 1
ATOM 656 N N . GLN A 1 89 ? 2.353 -9.432 -5.351 1.00 97.19 89 GLN A N 1
ATOM 657 C CA . GLN A 1 89 ? 1.431 -9.281 -4.226 1.00 97.19 89 GLN A CA 1
ATOM 658 C C . GLN A 1 89 ? 2.064 -8.428 -3.134 1.00 97.19 89 GLN A C 1
ATOM 660 O O . GLN A 1 89 ? 3.170 -8.712 -2.674 1.00 97.19 89 GLN A O 1
ATOM 665 N N . VAL A 1 90 ? 1.328 -7.411 -2.706 1.00 97.81 90 VAL A N 1
ATOM 666 C CA . VAL A 1 90 ? 1.698 -6.502 -1.629 1.00 97.81 90 VAL A CA 1
ATOM 667 C C . VAL A 1 90 ? 0.810 -6.779 -0.429 1.00 97.81 90 VAL A C 1
ATOM 669 O O . VAL A 1 90 ? -0.413 -6.844 -0.557 1.00 97.81 90 VAL A O 1
ATOM 672 N N . VAL A 1 91 ? 1.428 -6.921 0.742 1.00 97.75 91 VAL A N 1
ATOM 673 C CA . VAL A 1 91 ? 0.735 -7.130 2.012 1.00 97.75 91 VAL A CA 1
ATOM 674 C C . VAL A 1 91 ? 1.243 -6.133 3.044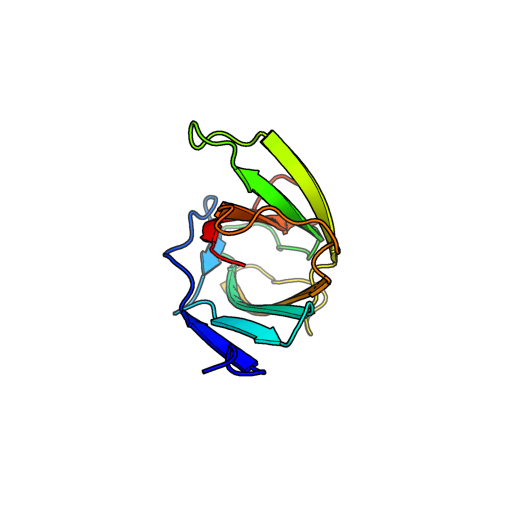 1.00 97.75 91 VAL A C 1
ATOM 676 O O . VAL A 1 91 ? 2.448 -5.986 3.255 1.00 97.75 91 VAL A O 1
ATOM 679 N N . LEU A 1 92 ? 0.311 -5.466 3.715 1.00 97.69 92 LEU A N 1
ATOM 680 C CA . LEU A 1 92 ? 0.567 -4.644 4.888 1.00 97.69 92 LEU A CA 1
ATOM 681 C C . LEU A 1 92 ? -0.222 -5.218 6.053 1.00 97.69 92 LEU A C 1
ATOM 683 O O . LEU A 1 92 ? -1.419 -5.448 5.925 1.00 97.69 92 LEU A O 1
ATOM 687 N N . GLU A 1 93 ? 0.437 -5.413 7.186 1.00 96.88 93 GLU A N 1
ATOM 688 C CA . GLU A 1 93 ? -0.192 -5.886 8.416 1.00 96.88 93 GLU A CA 1
ATOM 689 C C . GLU A 1 93 ? 0.127 -4.919 9.547 1.00 96.88 93 GLU A C 1
ATOM 691 O O . GLU A 1 93 ? 1.283 -4.539 9.745 1.00 96.88 93 GLU A O 1
ATOM 696 N N . TRP A 1 94 ? -0.899 -4.531 10.299 1.00 95.75 94 TRP A N 1
ATOM 697 C CA . TRP A 1 94 ? -0.746 -3.615 11.416 1.00 95.75 94 TRP A CA 1
ATOM 698 C C . TRP A 1 94 ? -1.753 -3.862 12.533 1.00 95.75 94 TRP A C 1
ATOM 700 O O . TRP A 1 94 ? -2.748 -4.569 12.371 1.00 95.75 94 TRP A O 1
ATOM 710 N N . HIS A 1 95 ? -1.493 -3.233 13.678 1.00 92.88 95 HIS A N 1
ATOM 711 C CA . HIS A 1 95 ? -2.350 -3.298 14.852 1.00 92.88 95 HIS A CA 1
ATOM 712 C C . HIS A 1 95 ? -2.889 -1.911 15.183 1.00 92.88 95 HIS A C 1
ATOM 714 O O . HIS A 1 95 ? -2.133 -0.969 15.399 1.00 92.88 95 HIS A O 1
ATOM 720 N N . MET A 1 96 ? -4.209 -1.799 15.247 1.00 90.06 96 MET A N 1
ATOM 721 C CA . MET A 1 96 ? -4.894 -0.567 15.604 1.00 90.06 96 MET A CA 1
ATOM 722 C C . MET A 1 96 ? -4.638 -0.192 17.079 1.00 90.06 96 MET A C 1
ATOM 724 O O . MET A 1 96 ? -4.742 -1.067 17.952 1.00 90.06 96 MET A O 1
ATOM 728 N N . PRO A 1 97 ? -4.335 1.090 17.384 1.00 87.12 97 PRO A N 1
ATOM 729 C CA . PRO A 1 97 ? -4.227 1.591 18.753 1.00 87.12 97 PRO A CA 1
ATOM 730 C C . PRO A 1 97 ? -5.471 1.308 19.601 1.00 87.12 97 PRO A C 1
ATOM 732 O O . PRO A 1 97 ? -6.564 1.052 19.093 1.00 87.12 97 PRO A O 1
ATOM 735 N N . LYS A 1 98 ? -5.316 1.346 20.930 1.00 79.81 98 LYS A N 1
ATOM 736 C CA . LYS A 1 98 ? -6.423 1.013 21.836 1.00 79.81 98 LYS A CA 1
ATOM 737 C C . LYS A 1 98 ? -7.518 2.073 21.878 1.00 79.81 98 LYS A C 1
ATOM 739 O O . LYS A 1 98 ? -8.680 1.696 22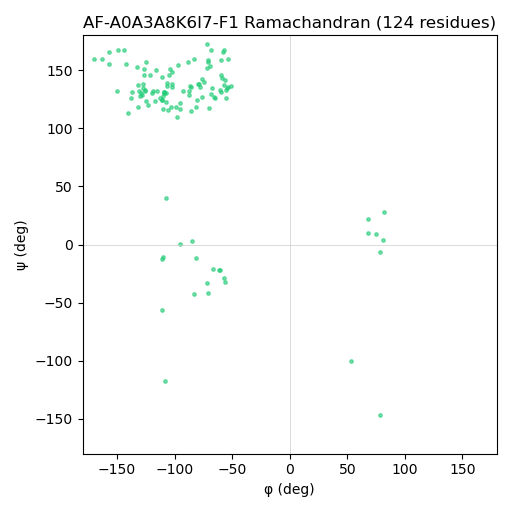.013 1.00 79.81 98 LYS A O 1
ATOM 744 N N . ASP A 1 99 ? -7.125 3.329 21.715 1.00 78.06 99 ASP A N 1
ATOM 745 C CA . ASP A 1 99 ? -7.939 4.509 22.006 1.00 78.06 99 ASP A CA 1
ATOM 746 C C . ASP A 1 99 ? -8.403 5.201 20.718 1.00 78.06 99 ASP A C 1
ATOM 748 O O . ASP A 1 99 ? -8.379 6.423 20.597 1.00 78.06 99 ASP A O 1
ATOM 752 N N . LEU A 1 100 ? -8.773 4.407 19.710 1.00 73.81 100 LEU A N 1
ATOM 753 C CA . LEU A 1 100 ? -9.255 4.952 18.447 1.00 73.81 100 LEU A CA 1
ATOM 754 C C . LEU A 1 100 ? -10.669 5.506 18.581 1.00 73.81 100 LEU A C 1
ATOM 756 O O . LEU A 1 100 ? -11.545 4.901 19.201 1.00 73.81 100 LEU A O 1
ATOM 760 N N . GLU A 1 101 ? -10.886 6.642 17.927 1.00 74.00 101 GLU A N 1
ATOM 761 C CA . GLU A 1 101 ? -12.203 7.249 17.814 1.00 74.00 101 GLU A CA 1
ATOM 762 C C . GLU A 1 101 ? -13.134 6.347 16.986 1.00 74.00 101 GLU A C 1
ATOM 764 O O . GLU A 1 101 ? -12.788 5.967 15.858 1.00 74.00 101 GLU A O 1
ATOM 769 N N . PRO A 1 102 ? -14.322 5.995 17.514 1.00 70.31 102 PRO A N 1
ATOM 770 C CA . PRO A 1 102 ? -15.323 5.267 16.749 1.00 70.31 102 PRO A CA 1
ATOM 771 C C . PRO A 1 102 ? -15.687 6.037 15.474 1.00 70.31 102 PRO A C 1
ATOM 773 O O . PRO A 1 102 ? -15.894 7.244 15.528 1.00 70.31 102 PRO A O 1
ATOM 776 N N . GLN A 1 103 ? -15.819 5.333 14.345 1.00 79.81 103 GLN A N 1
ATOM 777 C CA . GLN A 1 103 ? -16.199 5.900 13.036 1.00 79.81 103 GLN A CA 1
ATOM 778 C C . GLN A 1 103 ? -15.161 6.833 12.388 1.00 79.81 103 GLN A C 1
ATOM 780 O O . GLN A 1 103 ? -15.455 7.450 11.363 1.00 79.81 103 GLN A O 1
ATOM 785 N N . ALA A 1 104 ? -13.943 6.915 12.929 1.00 87.69 104 ALA A N 1
ATOM 786 C CA . ALA A 1 104 ? -12.859 7.611 12.252 1.00 87.69 104 ALA A CA 1
ATOM 787 C C . ALA A 1 104 ? -12.585 6.993 10.870 1.00 87.69 104 ALA A C 1
ATOM 789 O O . ALA A 1 104 ? -12.645 5.774 10.681 1.00 87.69 104 ALA A O 1
ATOM 790 N N . LEU A 1 105 ? -12.262 7.856 9.909 1.00 91.94 105 LEU A N 1
ATOM 791 C CA . LEU A 1 105 ? -11.836 7.453 8.577 1.00 91.94 105 LEU A CA 1
ATOM 792 C C . LEU A 1 105 ? -10.326 7.591 8.452 1.00 91.94 105 LEU A C 1
ATOM 794 O O . LEU A 1 105 ? -9.715 8.490 9.030 1.00 91.94 105 LEU A O 1
ATOM 798 N N . TYR A 1 106 ? -9.732 6.722 7.645 1.00 93.62 106 TYR A N 1
ATOM 799 C CA . TYR A 1 106 ? -8.291 6.662 7.477 1.00 93.62 106 TYR A CA 1
ATOM 800 C C . TYR A 1 106 ? -7.880 6.791 6.015 1.00 93.62 106 TYR A C 1
ATOM 802 O O . TYR A 1 106 ? -8.639 6.515 5.078 1.00 93.62 106 TYR A O 1
ATOM 810 N N . VAL A 1 107 ? -6.637 7.216 5.838 1.00 95.81 107 VAL A N 1
ATOM 811 C CA . VAL A 1 107 ? -5.881 7.131 4.598 1.00 95.81 107 VAL A CA 1
ATOM 812 C C . VAL A 1 107 ? -4.780 6.108 4.803 1.00 95.81 107 VAL A C 1
ATOM 814 O O . VAL A 1 107 ? -4.014 6.227 5.757 1.00 95.81 107 VAL A O 1
ATOM 817 N N . LEU A 1 108 ? -4.686 5.140 3.897 1.00 97.25 108 LEU A N 1
ATOM 818 C CA . LEU A 1 108 ? -3.498 4.309 3.759 1.00 97.25 108 LEU A CA 1
ATOM 819 C C . LEU A 1 108 ? -2.776 4.710 2.481 1.00 97.25 108 LEU A C 1
ATOM 821 O O . LEU A 1 108 ? -3.351 4.641 1.397 1.00 97.25 108 LEU A O 1
ATOM 825 N N . GLU A 1 109 ? -1.518 5.104 2.604 1.00 97.69 109 GLU A N 1
ATOM 826 C CA . GLU A 1 109 ? -0.673 5.448 1.467 1.00 97.69 109 GLU A CA 1
ATOM 827 C C . GLU A 1 109 ? 0.585 4.586 1.472 1.00 97.69 109 GLU A C 1
ATOM 829 O O . GLU A 1 109 ? 1.346 4.592 2.435 1.00 97.69 109 GLU A O 1
ATOM 834 N N . VAL A 1 110 ? 0.786 3.814 0.410 1.00 97.94 110 VAL A N 1
ATOM 835 C CA . VAL A 1 110 ? 1.861 2.829 0.290 1.00 97.94 110 VAL A CA 1
ATOM 836 C C . VAL A 1 110 ? 2.920 3.362 -0.653 1.00 97.94 110 VAL A C 1
ATOM 838 O O . VAL A 1 110 ? 2.647 3.539 -1.837 1.00 97.94 110 VAL A O 1
ATOM 841 N N . TRP A 1 111 ? 4.119 3.600 -0.132 1.00 97.75 111 TRP A N 1
ATOM 842 C CA . TRP A 1 111 ? 5.235 4.201 -0.852 1.00 97.75 111 TRP A CA 1
ATOM 843 C C . TRP A 1 111 ? 6.288 3.164 -1.242 1.00 97.75 111 TRP A C 1
ATOM 845 O O . TRP A 1 111 ? 6.511 2.175 -0.535 1.00 97.75 111 TRP A O 1
ATOM 855 N N . ASN A 1 112 ? 6.989 3.422 -2.346 1.00 96.75 112 ASN A N 1
ATOM 856 C CA . ASN A 1 112 ? 8.280 2.783 -2.573 1.00 96.75 112 ASN A CA 1
ATOM 857 C C . ASN A 1 112 ? 9.338 3.283 -1.581 1.00 96.75 112 ASN A C 1
ATOM 859 O O . ASN A 1 112 ? 9.164 4.298 -0.909 1.00 96.75 112 ASN A O 1
ATOM 863 N N . GLN A 1 113 ? 10.473 2.589 -1.534 1.00 96.75 113 GLN A N 1
ATOM 864 C CA . GLN A 1 113 ? 11.607 2.933 -0.673 1.00 96.75 113 GLN A CA 1
ATOM 865 C C . GLN A 1 113 ? 12.124 4.370 -0.883 1.00 96.75 113 GLN A C 1
ATOM 867 O O . GLN A 1 113 ? 12.598 4.998 0.058 1.00 96.75 113 GLN A O 1
ATOM 872 N N . GLU A 1 114 ? 12.030 4.897 -2.104 1.00 95.25 114 GLU A N 1
ATOM 873 C CA . GLU A 1 114 ? 12.492 6.249 -2.453 1.00 95.25 114 GLU A CA 1
ATOM 874 C C . GLU A 1 114 ? 11.484 7.349 -2.081 1.00 95.25 114 GLU A C 1
ATOM 876 O O . GLU A 1 114 ? 11.825 8.528 -2.136 1.00 95.25 114 GLU A O 1
ATOM 881 N N . GLY A 1 115 ? 10.244 6.989 -1.727 1.00 95.06 115 GLY A N 1
ATOM 882 C CA . GLY A 1 115 ? 9.196 7.943 -1.357 1.00 95.06 115 GLY A CA 1
ATOM 883 C C . GLY A 1 115 ? 8.696 8.824 -2.507 1.00 95.06 115 GLY A C 1
ATOM 884 O O . GLY A 1 115 ? 8.168 9.902 -2.259 1.00 95.06 115 GLY A O 1
ATOM 885 N N . ASN A 1 116 ? 8.868 8.401 -3.763 1.00 94.62 116 ASN A N 1
ATOM 886 C CA . ASN A 1 116 ? 8.490 9.181 -4.951 1.00 94.62 116 ASN A CA 1
ATOM 887 C C . ASN A 1 116 ? 7.303 8.584 -5.726 1.00 94.62 116 ASN A C 1
ATOM 889 O O . ASN A 1 116 ? 6.742 9.248 -6.597 1.00 94.62 116 ASN A O 1
ATOM 893 N N . ARG A 1 117 ? 6.914 7.340 -5.423 1.00 96.75 117 ARG A N 1
ATOM 894 C CA . ARG A 1 117 ? 5.817 6.628 -6.083 1.00 96.75 117 ARG A CA 1
ATOM 895 C C . ARG A 1 117 ? 4.973 5.903 -5.051 1.00 96.75 117 ARG A C 1
ATOM 897 O O . ARG A 1 117 ? 5.507 5.168 -4.218 1.00 96.75 117 ARG A O 1
ATOM 904 N N . SER A 1 118 ? 3.662 6.075 -5.140 1.00 97.12 118 SER A N 1
ATOM 905 C CA . SER A 1 118 ? 2.714 5.520 -4.183 1.00 97.12 118 SER A CA 1
ATOM 906 C C . SER A 1 118 ? 1.396 5.062 -4.787 1.00 97.12 118 SER A C 1
ATOM 908 O O . SER A 1 118 ? 1.061 5.354 -5.942 1.00 97.12 118 SER A O 1
ATOM 910 N N . VAL A 1 119 ? 0.664 4.326 -3.956 1.00 97.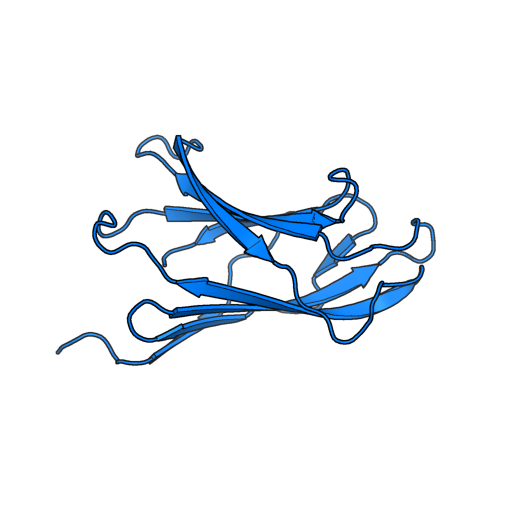31 119 VAL A N 1
ATOM 911 C CA . VAL A 1 119 ? -0.744 3.982 -4.121 1.00 97.31 119 VAL A CA 1
ATOM 912 C C . VAL A 1 119 ? -1.480 4.363 -2.843 1.00 97.31 119 VAL A C 1
ATOM 914 O O . VAL A 1 119 ? -1.000 4.084 -1.743 1.00 97.31 119 VAL A O 1
ATOM 917 N N . ARG A 1 120 ? -2.641 5.001 -2.979 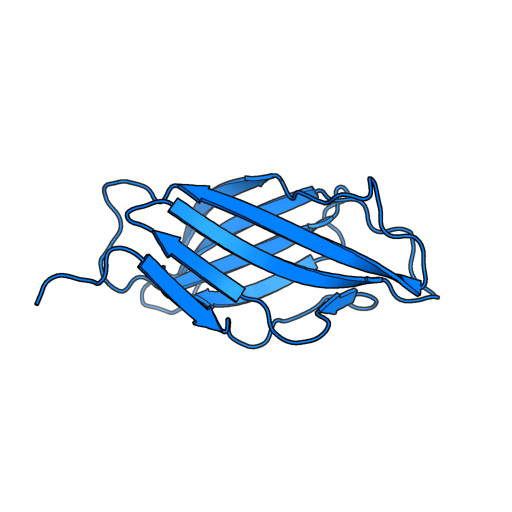1.00 96.62 120 ARG A N 1
ATOM 918 C CA . ARG A 1 120 ? -3.349 5.622 -1.864 1.00 96.62 120 ARG A CA 1
ATOM 919 C C . ARG A 1 120 ? -4.819 5.231 -1.810 1.00 96.62 120 ARG A C 1
ATOM 921 O O . ARG A 1 120 ? -5.546 5.406 -2.779 1.00 96.62 120 ARG A O 1
ATOM 928 N N . TRP A 1 121 ? -5.286 4.835 -0.634 1.00 95.94 121 TRP A N 1
ATOM 929 C CA . TRP A 1 121 ? -6.698 4.622 -0.325 1.00 95.94 121 TRP A CA 1
ATOM 930 C C . TRP A 1 121 ? -7.161 5.658 0.684 1.00 95.94 121 TRP A C 1
ATOM 932 O O . TRP A 1 121 ? -6.566 5.790 1.750 1.00 95.94 121 TRP A O 1
ATOM 942 N N . LYS A 1 122 ? -8.229 6.393 0.367 1.00 93.69 122 LYS A N 1
ATOM 943 C CA . LYS A 1 122 ? -8.848 7.373 1.268 1.00 93.69 122 LYS A CA 1
ATOM 944 C C . LYS A 1 122 ? -10.217 6.876 1.724 1.00 93.69 122 LYS A C 1
ATOM 946 O O . LYS A 1 122 ? -10.951 6.293 0.934 1.00 93.69 122 LYS A O 1
ATOM 951 N N . GLY A 1 123 ? -10.570 7.166 2.975 1.00 90.06 123 GLY A N 1
ATOM 952 C CA . GLY A 1 123 ? -11.893 6.855 3.516 1.00 90.06 123 GLY A CA 1
ATOM 953 C C . GLY A 1 123 ? -12.030 5.411 3.989 1.00 90.06 123 GLY A C 1
ATOM 954 O O . GLY A 1 123 ? -13.126 4.865 3.956 1.00 90.06 123 GLY A O 1
ATOM 955 N N . LEU A 1 124 ? -10.929 4.781 4.408 1.00 90.31 124 LEU A N 1
ATOM 956 C CA . LEU A 1 124 ? -10.977 3.452 5.009 1.00 90.31 124 LEU A CA 1
ATOM 957 C C . LEU A 1 124 ? -11.662 3.537 6.375 1.00 90.31 124 LEU A C 1
ATOM 959 O O . LEU A 1 124 ? -11.274 4.365 7.198 1.00 90.31 124 LEU A O 1
ATOM 963 N N . SER A 1 125 ? -12.651 2.679 6.613 1.00 87.94 125 SER A N 1
ATOM 964 C CA . SER A 1 125 ? -13.207 2.443 7.945 1.00 87.94 125 SER A CA 1
ATOM 965 C C . SER A 1 125 ? -12.496 1.227 8.529 1.00 87.94 125 SER A C 1
ATOM 967 O O . SER A 1 125 ? -12.528 0.155 7.926 1.00 87.94 125 SER A O 1
ATOM 969 N N . LEU A 1 126 ? -11.771 1.430 9.631 1.00 83.94 126 LEU A N 1
ATOM 970 C CA . LEU A 1 126 ? -10.870 0.446 10.229 1.00 83.94 126 LEU A CA 1
ATOM 971 C C . LEU A 1 126 ? -11.241 0.186 11.677 1.00 83.94 126 LEU A C 1
ATOM 973 O O . LEU A 1 126 ? -11.501 1.145 12.430 1.00 83.94 126 LEU A O 1
#

=== Feature glossary ===
The record interleaves many kinds of information about one protein. Here is each kind framed as the question it answers.

Q: What are the backbone torsion angles?
A: φ (phi) and ψ (psi) are the two rotatable backbone dihedrals per residue: φ is the C(i-1)–N–Cα–C torsion, ψ is the N–Cα–C–N(i+1) torsion, both in degrees on (−180°, 180°]. α-helical residues cluster near (−60°, −45°); β-strand residues near (−120°, +130°). A Ramachandran plot is simply a scatter of (φ, ψ) for every residue.

Q: What is the amino-acid chain?
A: This is the polypeptide sequence — one letter per residue, N-terminus first. Length ranges from a few dozen residues for small domains to over a thousand for large multi-domain proteins.

Q: How mobile is each atom in the crystal?
A: For experimental (PDB) structures, the B-factor (temperature factor) quantifies the positional spread of each atom in the crystal — a combination of thermal vibration and static disorder — in units of Å². High B-factors mark flexible loops or poorly resolved regions; low B-factors mark the rigid, well-ordered core.

Q: Are the domains correctly placed relative to each other?
A: Predicted Aligned Error (PAE) is an AlphaFold confidence matrix: entry (i, j) is the expected error in the position of residue j, in ångströms, when the prediction is superimposed on the true structure at residue i. Low PAE within a block of residues means that block is internally rigid and well-predicted; high PAE between two blocks means their relative placement is uncertain even if each block individually is confident.

Q: How confident is the AlphaFold model at each residue?
A: pLDDT is the predicted lDDT-Cα score: AlphaFold's confidence that the local environment of each residue (all inter-atomic distances within 15 Å) is correctly placed. It is a per-residue number between 0 and 100, with higher meaning more reliable.

Q: What family and function is it annotated with?
A: Functional annotations link the protein to curated databases. InterPro entries identify conserved domains and families by matching the sequence against member-database signatures (Pfam, PROSITE, CDD, …). Gene Ontology (GO) terms describe molecular function, biological process, and cellular component in a controlled vocabulary. CATH places the structure in a hierarchical fold classification (Class/Architecture/Topology/Homologous-superfamily). The organism is the source species.

Q: How big and how compact is the wh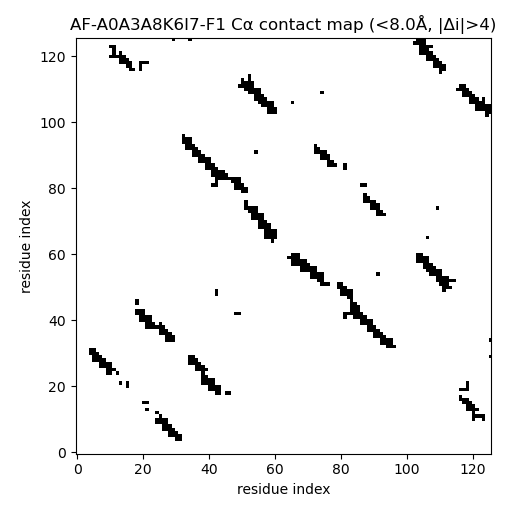ole molecule?
A: Three whole-structure scalars: the radius of gyration (RMS distance of Cα from centroid, in Å), the count of Cα–Cα contacts (pairs closer than 8 Å and separated by more than four residues in sequence — i.e. tertiary, not local, contacts), and the bounding-box dimensions. Together they distinguish compact globular folds from extended fibres or disordered chains.

Q: What known structures does this most resemble?
A: The Foldseek neighbor list gives the closest experimentally determined structures in the PDB, ranked by structural alignment. TM-score near 1 means near-identical fold; near 0.3 means only rough topology match. This is how one finds what a novel AlphaFold prediction most resembles in the solved-structure universe.

Q: Which residues are buried vs exposed?
A: SASA measures how much of the protein is reachable by solvent. It is computed by rolling a water-sized probe over the atomic surface and summing the exposed area (Å²). Per-residue SASA distinguishes core (buried, low SASA) from surface (exposed, high SASA) residues; total SASA is a whole-molecule size measure.

Q: Which residues are in helices, strands, or loops?
A: Eight-state secondary structure (DSSP): H is the canonical α-helix, G the tighter 3₁₀-helix, I the wider π-helix; E/B are β-structure, T and S are turns and bends, and '-' is everything else. DSSP derives these from the pattern of main-chain N–H···O=C hydrogen bonds, not from the sequence.

Q: Where is each backbone atom in 3D?
A: Structure coordinates are given as an mmCIF _atom_site loop: one row per atom with element, residue name, chain id, sequence number, and x/y/z position in Å. Only the four main-chain atoms per residue are included here; side chains are omitted to keep the record compact.

Q: What if only a Cα trace is available?
A: Three-state secondary structure (P-SEA) collapses the eight DSSP classes into helix (a), strand (b), and coil (c). P-SEA assigns these from Cα geometry alone — distances and angles — without requiring backbone oxygens, so it works on any Cα trace.

Q: What do the rendered images show?
A: The six renders are orthographic views along the three Cartesian axes in both directions. Representation (cartoon, sticks, or surface) and color scheme (sequence-rainbow or by-chain) vary across proteins so the training set covers all the common visualization conventions.

Q: What does the local fold look like, residue by residue?
A: Foldseek's 3Di representation compresses backbone geometry into a per-residue letter drawn from a learned twenty-state alphabet. It captures the tertiary interaction pattern around each residue — which residues are packed against it in space, regardless of where they are in sequence.

Q: What do the diagnostic plots show?
A: The contact map is a binary N×N matrix image: pixel (i, j) is dark where Cα_i and Cα_j are within 8 Å and |i−j|>4. Because the |i−j|>4 filter removes local helical contacts, off-diagonal stripes parallel to the main diagonal indicate parallel β-sheets; stripes perpendicular to it indicate antiparallel β-sheets. The Ramachandran plot scatters every residue's (φ, ψ) pair against the sterically allowed regions. The PAE heatmap renders the predicted-aligned-error matrix.